Protein AF-G2ILE7-F1 (afdb_monomer_lite)

Radius of gyration: 14.67 Å; chains: 1; bounding box: 45×22×34 Å

Sequence (77 aa):
MNPLLIVSLLTGGAALMFNRSSPVGLLLVAPAITVIALFHYFLTGSYVWGSIWPIWWAVLAWHYRHVFARLWQPSGG

Foldseek 3Di:
DDVVLVVLLVVLVVLCVDLLSVVVSLVSCVVVLCVQLCCCVPPVVNNVRSVPSVVVSVVSCVVSVVSVVVVVDPPDD

Structure (mmCIF, N/CA/C/O backbone):
data_AF-G2ILE7-F1
#
_entry.id   AF-G2ILE7-F1
#
loop_
_atom_site.group_PDB
_atom_site.id
_atom_site.type_symbol
_atom_site.label_atom_id
_atom_site.label_alt_id
_atom_site.label_comp_id
_atom_site.label_asym_id
_atom_site.label_entity_id
_atom_site.label_seq_id
_atom_site.pdbx_PDB_ins_code
_atom_site.Cartn_x
_atom_site.Cartn_y
_atom_site.Cartn_z
_atom_site.occupancy
_atom_site.B_iso_or_equiv
_atom_site.auth_seq_id
_atom_site.auth_comp_id
_atom_site.auth_asym_id
_atom_site.auth_atom_id
_atom_site.pdbx_PDB_model_num
ATOM 1 N N . MET A 1 1 ? 16.869 6.060 -0.240 1.00 68.19 1 MET A N 1
ATOM 2 C CA . MET A 1 1 ? 15.414 5.858 -0.039 1.00 68.19 1 MET A CA 1
ATOM 3 C C . MET A 1 1 ? 14.840 7.103 0.623 1.00 68.19 1 MET A C 1
ATOM 5 O O . MET A 1 1 ? 15.513 7.650 1.484 1.00 68.19 1 MET A O 1
ATOM 9 N N . ASN A 1 2 ? 13.662 7.581 0.210 1.00 90.19 2 ASN A N 1
ATOM 10 C CA . ASN A 1 2 ? 13.047 8.784 0.788 1.00 90.19 2 ASN A CA 1
ATOM 11 C C . ASN A 1 2 ? 12.519 8.482 2.212 1.00 90.19 2 ASN A C 1
ATOM 13 O O . ASN A 1 2 ? 11.657 7.609 2.336 1.00 90.19 2 ASN A O 1
ATOM 17 N N . PRO A 1 3 ? 12.979 9.180 3.270 1.00 93.25 3 PRO A N 1
ATOM 18 C CA . PRO A 1 3 ? 12.538 8.937 4.647 1.00 93.25 3 PRO A CA 1
ATOM 19 C C . PRO A 1 3 ? 11.023 9.043 4.851 1.00 93.25 3 PRO A C 1
ATOM 21 O O . PRO A 1 3 ? 10.455 8.264 5.611 1.00 93.25 3 PRO A O 1
ATOM 24 N N . LEU A 1 4 ? 10.348 9.945 4.132 1.00 91.06 4 LEU A N 1
ATOM 25 C CA . LEU A 1 4 ? 8.895 10.110 4.234 1.00 91.06 4 LEU A CA 1
ATOM 26 C C . LEU A 1 4 ? 8.139 8.884 3.714 1.00 91.06 4 LEU A C 1
ATOM 28 O O . LEU A 1 4 ? 7.132 8.501 4.300 1.00 91.06 4 LEU A O 1
ATOM 32 N N . LEU A 1 5 ? 8.651 8.238 2.659 1.00 89.81 5 LEU A N 1
ATOM 33 C CA . LEU A 1 5 ? 8.087 6.983 2.151 1.00 89.81 5 LEU A CA 1
ATOM 34 C C . LEU A 1 5 ? 8.281 5.835 3.141 1.00 89.81 5 LEU A C 1
ATOM 36 O O . LEU A 1 5 ? 7.397 5.002 3.300 1.00 89.81 5 LEU A O 1
ATOM 40 N N . ILE A 1 6 ? 9.430 5.787 3.819 1.00 93.31 6 ILE A N 1
ATOM 41 C CA . ILE A 1 6 ? 9.683 4.771 4.847 1.00 93.31 6 ILE A CA 1
ATOM 42 C C . IL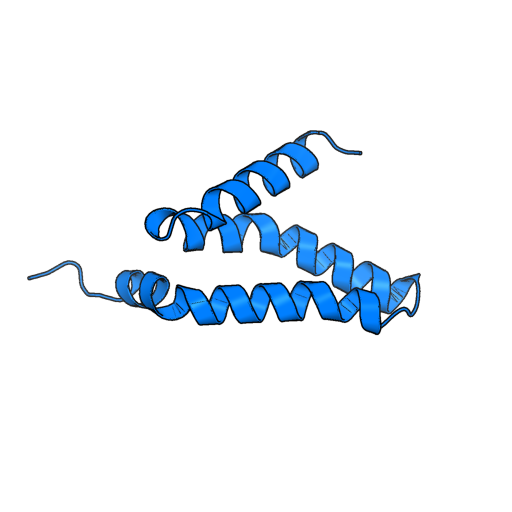E A 1 6 ? 8.685 4.949 5.992 1.00 93.31 6 ILE A C 1
ATOM 44 O O . ILE A 1 6 ? 8.022 3.994 6.387 1.00 93.31 6 ILE A O 1
ATOM 48 N N . VAL A 1 7 ? 8.538 6.179 6.488 1.00 95.06 7 VAL A N 1
ATOM 49 C CA . VAL A 1 7 ? 7.603 6.487 7.574 1.00 95.06 7 VAL A CA 1
ATOM 50 C C . VAL A 1 7 ? 6.164 6.182 7.162 1.00 95.06 7 VAL A C 1
ATOM 52 O O . VAL A 1 7 ? 5.449 5.551 7.939 1.00 95.06 7 VAL A O 1
ATOM 55 N N . SER A 1 8 ? 5.732 6.560 5.954 1.00 92.62 8 SER A N 1
ATOM 56 C CA . SER A 1 8 ? 4.365 6.285 5.487 1.00 92.62 8 SER A CA 1
ATOM 57 C C . SER A 1 8 ? 4.080 4.788 5.343 1.00 92.62 8 SER A C 1
ATOM 59 O O . SER A 1 8 ? 3.014 4.326 5.746 1.00 92.62 8 SER A O 1
ATOM 61 N N . LEU A 1 9 ? 5.041 4.007 4.840 1.00 93.69 9 LEU A N 1
ATOM 62 C CA . LEU A 1 9 ? 4.914 2.553 4.726 1.00 93.69 9 LEU A CA 1
ATOM 63 C C . LEU A 1 9 ? 4.880 1.871 6.096 1.00 93.69 9 LEU A C 1
ATOM 65 O O . LEU A 1 9 ? 4.042 0.999 6.317 1.00 93.69 9 LEU A O 1
ATOM 69 N N . LEU A 1 10 ? 5.746 2.281 7.028 1.00 95.75 10 LEU A N 1
ATOM 70 C CA . LEU A 1 10 ? 5.777 1.724 8.384 1.00 95.75 10 LEU A CA 1
ATOM 71 C C . LEU A 1 10 ? 4.504 2.061 9.161 1.00 95.75 10 LEU A C 1
ATOM 73 O O . LEU A 1 10 ? 3.912 1.181 9.779 1.00 95.75 10 LEU A O 1
ATOM 77 N N . THR A 1 11 ? 4.055 3.315 9.106 1.00 96.12 11 THR A N 1
ATOM 78 C CA . THR A 1 11 ? 2.812 3.745 9.767 1.00 96.12 11 THR A CA 1
ATOM 79 C C . THR A 1 11 ? 1.583 3.098 9.138 1.00 96.12 11 THR A C 1
ATOM 81 O O . THR A 1 11 ? 0.721 2.608 9.867 1.00 96.12 11 THR A O 1
ATOM 84 N N . GLY A 1 12 ? 1.523 3.015 7.806 1.00 94.25 12 GLY A N 1
ATOM 85 C CA . GLY A 1 12 ? 0.464 2.307 7.092 1.00 94.25 12 GLY A CA 1
ATOM 86 C C . GLY A 1 12 ? 0.422 0.819 7.447 1.00 94.25 12 GLY A C 1
ATOM 87 O O . GLY A 1 12 ? -0.636 0.303 7.802 1.00 94.25 12 GLY A O 1
ATOM 88 N N . GLY A 1 13 ? 1.576 0.146 7.447 1.00 92.69 13 GLY A N 1
ATOM 89 C CA . GLY A 1 13 ? 1.707 -1.258 7.847 1.00 92.69 13 GLY A CA 1
ATOM 90 C C . GLY A 1 13 ? 1.324 -1.505 9.309 1.00 92.69 13 GLY A C 1
ATOM 91 O O . GLY A 1 13 ? 0.554 -2.419 9.597 1.00 92.69 13 GLY A O 1
ATOM 92 N N . ALA A 1 14 ? 1.780 -0.655 10.231 1.00 95.19 14 ALA A N 1
ATOM 93 C CA . ALA A 1 14 ? 1.405 -0.738 11.642 1.00 95.19 14 ALA A CA 1
ATOM 94 C C . ALA A 1 14 ? -0.104 -0.520 11.850 1.00 95.19 14 ALA A C 1
ATOM 96 O O . ALA A 1 14 ? -0.732 -1.232 12.632 1.00 95.19 14 ALA A O 1
ATOM 97 N N . ALA A 1 15 ? -0.716 0.410 11.112 1.00 93.75 15 ALA A N 1
ATOM 98 C CA . ALA A 1 15 ? -2.153 0.661 11.182 1.00 93.75 15 ALA A CA 1
ATOM 99 C C . ALA A 1 15 ? -2.995 -0.543 10.720 1.00 93.75 15 ALA A C 1
ATOM 101 O O . ALA A 1 15 ? -4.096 -0.738 11.242 1.00 93.75 15 ALA A O 1
ATOM 102 N N . LEU A 1 16 ? -2.487 -1.374 9.801 1.00 92.81 16 LEU A N 1
ATOM 103 C CA . LEU A 1 16 ? -3.146 -2.619 9.384 1.00 92.81 16 LEU A CA 1
ATOM 104 C C . LEU A 1 16 ? -3.182 -3.679 10.493 1.00 92.81 16 LEU A C 1
ATOM 106 O O . LEU A 1 16 ? -4.059 -4.535 10.473 1.00 92.81 16 LEU A O 1
ATOM 110 N N . MET A 1 17 ? -2.291 -3.613 11.487 1.00 92.69 17 MET A N 1
ATOM 111 C CA . MET A 1 17 ? -2.263 -4.579 12.595 1.00 92.69 17 MET A CA 1
ATOM 112 C C . MET A 1 17 ? -3.473 -4.443 13.532 1.00 92.69 17 MET A C 1
ATOM 114 O O . MET A 1 17 ? -3.769 -5.365 14.291 1.00 92.69 17 MET A O 1
ATOM 118 N N . PHE A 1 18 ? -4.201 -3.322 13.477 1.00 90.44 18 PHE A N 1
ATOM 119 C CA . PHE A 1 18 ? -5.364 -3.076 14.325 1.00 90.44 18 PHE A CA 1
ATOM 120 C C . PHE A 1 18 ? -6.624 -2.855 13.491 1.00 90.44 18 PHE A C 1
ATOM 122 O O . PHE A 1 18 ? -6.699 -1.965 12.645 1.00 90.44 18 PHE A O 1
ATOM 129 N N . ASN A 1 19 ? -7.675 -3.615 13.802 1.00 85.94 19 ASN A N 1
ATOM 130 C CA . ASN A 1 19 ? -8.920 -3.622 13.031 1.00 85.94 19 ASN A CA 1
ATOM 131 C C . ASN A 1 19 ? -9.539 -2.213 12.879 1.00 85.94 19 ASN A C 1
ATOM 133 O O . ASN A 1 19 ? -10.041 -1.864 11.815 1.00 85.94 19 ASN A O 1
ATOM 137 N N . ARG A 1 20 ? -9.439 -1.369 13.920 1.00 87.12 20 ARG A N 1
ATOM 138 C CA . ARG A 1 20 ? -9.955 0.014 13.928 1.00 87.12 20 ARG A CA 1
ATOM 139 C C . ARG A 1 20 ? -9.213 0.950 12.966 1.00 87.12 20 ARG A C 1
ATOM 141 O O . ARG A 1 20 ? -9.851 1.813 12.375 1.00 87.12 20 ARG A O 1
ATOM 148 N N . SER A 1 21 ? -7.896 0.806 12.826 1.00 91.56 21 SER A N 1
ATOM 149 C CA . SER A 1 21 ? -7.063 1.664 11.970 1.00 91.56 21 SER A CA 1
ATOM 150 C C . SER A 1 21 ? -6.789 1.066 10.591 1.00 91.56 21 SER A C 1
ATOM 152 O O . SER A 1 21 ? -6.216 1.748 9.743 1.00 91.56 21 SER A O 1
ATOM 154 N N . SER A 1 22 ? -7.241 -0.165 10.336 1.00 91.75 22 SER A N 1
ATOM 155 C CA . SER A 1 22 ? -7.068 -0.845 9.050 1.00 91.75 22 SER A CA 1
ATOM 156 C C . SER A 1 22 ? -7.508 -0.026 7.821 1.00 91.75 22 SER A C 1
ATOM 158 O O . SER A 1 22 ? -6.772 -0.063 6.832 1.00 91.75 22 SER A O 1
ATOM 160 N N . PRO A 1 23 ? -8.585 0.799 7.845 1.00 91.06 23 PRO A N 1
ATOM 161 C CA . PRO A 1 23 ? -8.938 1.632 6.692 1.00 91.06 23 PRO A CA 1
ATOM 162 C C . PRO A 1 23 ? -7.869 2.677 6.361 1.00 91.06 23 PRO A C 1
ATOM 164 O O . PRO A 1 23 ? -7.525 2.874 5.199 1.00 91.06 23 PRO A O 1
ATOM 167 N N . VAL A 1 24 ? -7.308 3.316 7.393 1.00 91.94 24 VAL A N 1
ATOM 168 C CA . VAL A 1 24 ? -6.242 4.317 7.246 1.00 91.94 24 VAL A CA 1
ATOM 169 C C . VAL A 1 24 ? -4.963 3.648 6.755 1.00 91.94 24 VAL A C 1
ATOM 171 O O . VAL A 1 24 ? -4.315 4.161 5.846 1.00 91.94 24 VAL A O 1
ATOM 174 N N . GLY A 1 25 ? -4.633 2.474 7.304 1.00 94.69 25 GLY A N 1
ATOM 175 C CA . GLY A 1 25 ? -3.487 1.683 6.864 1.00 94.69 25 GLY A CA 1
ATOM 176 C C . GLY A 1 25 ? -3.554 1.338 5.377 1.00 94.69 25 GLY A C 1
ATOM 177 O O . GLY A 1 25 ? -2.602 1.608 4.647 1.00 94.69 25 GLY A O 1
ATOM 178 N N . LEU A 1 26 ? -4.704 0.831 4.910 1.00 95.00 26 LEU A N 1
ATOM 179 C CA . LEU A 1 26 ? -4.938 0.505 3.498 1.00 95.00 26 LEU A CA 1
ATOM 180 C C . LEU A 1 26 ? -4.792 1.727 2.585 1.00 95.00 26 LEU A C 1
ATOM 182 O O . LEU A 1 26 ? -4.208 1.603 1.506 1.00 95.00 26 LEU A O 1
ATOM 186 N N . LEU A 1 27 ? -5.285 2.889 3.021 1.00 94.12 27 LEU A N 1
ATOM 187 C CA . LEU A 1 27 ? -5.216 4.137 2.259 1.00 94.12 27 LEU A CA 1
ATOM 188 C C . LEU A 1 27 ? -3.782 4.681 2.162 1.00 94.12 27 LEU A C 1
ATOM 190 O O . LEU A 1 27 ? -3.372 5.141 1.100 1.00 94.12 27 LEU A O 1
ATOM 194 N N . LEU A 1 28 ? -3.006 4.590 3.248 1.00 94.94 28 LEU A N 1
ATOM 195 C CA . LEU A 1 28 ? -1.617 5.061 3.294 1.00 94.94 28 LEU A CA 1
ATOM 196 C C . LEU A 1 28 ? -0.678 4.233 2.412 1.00 94.94 28 LEU A C 1
ATOM 198 O O . LEU A 1 28 ? 0.220 4.794 1.784 1.00 94.94 28 LEU A O 1
ATOM 202 N N . VAL A 1 29 ? -0.871 2.912 2.347 1.00 96.12 29 VAL A N 1
ATOM 203 C CA . VAL A 1 29 ? 0.001 2.034 1.545 1.00 96.12 29 VAL A CA 1
ATOM 204 C C . VAL A 1 29 ? -0.382 1.995 0.062 1.00 96.12 29 VAL A C 1
ATOM 206 O O . VAL A 1 29 ? 0.470 1.686 -0.772 1.00 96.12 29 VAL A O 1
ATOM 209 N N . ALA A 1 30 ? -1.628 2.334 -0.291 1.00 96.00 30 ALA A N 1
ATOM 210 C CA . ALA A 1 30 ? -2.139 2.217 -1.659 1.00 96.00 30 ALA A CA 1
ATOM 211 C C . ALA A 1 30 ? -1.286 2.951 -2.719 1.00 96.00 30 ALA A C 1
ATOM 213 O O . ALA A 1 30 ? -0.953 2.320 -3.723 1.00 96.00 30 ALA A O 1
ATOM 214 N N . PRO A 1 31 ? -0.840 4.214 -2.526 1.00 96.00 31 PRO A N 1
ATOM 215 C CA . PRO A 1 31 ? -0.005 4.898 -3.515 1.00 96.00 31 PRO A CA 1
ATOM 216 C C . PRO A 1 31 ? 1.310 4.166 -3.799 1.00 96.00 31 PRO A C 1
ATOM 218 O O . PRO A 1 31 ? 1.713 4.045 -4.954 1.00 96.00 31 PRO A O 1
ATOM 221 N N . ALA A 1 32 ? 1.964 3.635 -2.762 1.00 95.31 32 ALA A N 1
ATOM 222 C CA . ALA A 1 32 ? 3.218 2.905 -2.917 1.00 95.31 32 ALA A CA 1
ATOM 223 C C . ALA A 1 32 ? 3.014 1.597 -3.692 1.00 95.31 32 ALA A C 1
ATOM 225 O O . ALA A 1 32 ? 3.798 1.284 -4.586 1.00 95.31 32 ALA A O 1
ATOM 226 N N . ILE A 1 33 ? 1.931 0.870 -3.402 1.00 96.81 33 ILE A N 1
ATOM 227 C CA . ILE A 1 33 ? 1.574 -0.361 -4.119 1.00 96.81 33 ILE A CA 1
ATOM 228 C C . ILE A 1 33 ? 1.281 -0.072 -5.592 1.00 96.81 33 ILE A C 1
ATOM 230 O O . ILE A 1 33 ? 1.761 -0.802 -6.459 1.00 96.81 33 ILE A O 1
ATOM 234 N N . THR A 1 34 ? 0.584 1.028 -5.889 1.00 97.31 34 THR A N 1
ATOM 235 C CA . THR A 1 34 ? 0.349 1.477 -7.267 1.00 97.31 34 THR A CA 1
ATOM 236 C C . THR A 1 34 ? 1.660 1.773 -7.991 1.00 97.31 34 THR A C 1
ATOM 238 O O . THR A 1 34 ? 1.862 1.283 -9.100 1.00 97.31 34 THR A O 1
ATOM 241 N N . VAL A 1 35 ? 2.588 2.513 -7.372 1.00 96.56 35 VAL A N 1
ATOM 242 C CA . VAL A 1 35 ? 3.896 2.800 -7.989 1.00 96.56 35 VAL A CA 1
ATOM 243 C C . VAL A 1 35 ? 4.690 1.516 -8.232 1.00 96.56 35 VAL A C 1
ATOM 245 O O . VAL A 1 35 ? 5.256 1.359 -9.311 1.00 96.56 35 VAL A O 1
ATOM 248 N N . ILE A 1 36 ? 4.705 0.581 -7.276 1.00 95.31 36 ILE A N 1
ATOM 249 C CA . ILE A 1 36 ? 5.382 -0.716 -7.431 1.00 95.31 36 ILE A CA 1
ATOM 250 C C . ILE A 1 36 ? 4.794 -1.492 -8.615 1.00 95.31 36 ILE A C 1
ATOM 252 O O . ILE A 1 36 ? 5.557 -2.008 -9.433 1.00 95.31 36 ILE A O 1
ATOM 256 N N . ALA A 1 37 ? 3.467 -1.554 -8.733 1.00 98.00 37 ALA A N 1
ATOM 257 C CA . ALA A 1 37 ? 2.802 -2.253 -9.829 1.00 98.00 37 ALA A CA 1
ATOM 258 C C . ALA A 1 37 ? 3.142 -1.627 -11.187 1.00 98.00 37 ALA A C 1
ATOM 260 O O . ALA A 1 37 ? 3.611 -2.323 -12.087 1.00 98.00 37 ALA A O 1
ATOM 261 N N . LEU A 1 38 ? 2.985 -0.304 -11.313 1.00 98.12 38 LEU A N 1
ATOM 262 C CA . LEU A 1 38 ? 3.280 0.421 -12.550 1.00 98.12 38 LEU A CA 1
ATOM 263 C C . LEU A 1 38 ? 4.757 0.294 -12.939 1.00 98.12 38 LEU A C 1
ATOM 265 O O . LEU A 1 38 ? 5.065 0.036 -14.099 1.00 98.12 38 LEU A O 1
ATOM 269 N N . PHE A 1 39 ? 5.673 0.404 -11.977 1.00 97.88 39 PHE A N 1
ATOM 270 C CA . PHE A 1 39 ? 7.097 0.198 -12.230 1.00 97.88 39 PHE A CA 1
ATOM 271 C C . PHE A 1 39 ? 7.361 -1.189 -12.828 1.00 97.88 39 PHE A C 1
ATOM 273 O O . PHE A 1 39 ? 8.050 -1.310 -13.840 1.00 97.88 39 PHE A O 1
ATOM 280 N N . HIS A 1 40 ? 6.774 -2.240 -12.259 1.00 98.12 40 HIS A N 1
ATOM 281 C CA . HIS A 1 40 ? 7.018 -3.587 -12.762 1.00 98.12 40 HIS A CA 1
ATOM 282 C C . HIS A 1 40 ? 6.340 -3.866 -14.105 1.00 98.12 40 HIS A C 1
ATOM 284 O O . HIS A 1 40 ? 6.930 -4.531 -14.953 1.00 98.12 40 HIS A O 1
ATOM 290 N N . TYR A 1 41 ? 5.138 -3.340 -14.331 1.00 97.94 41 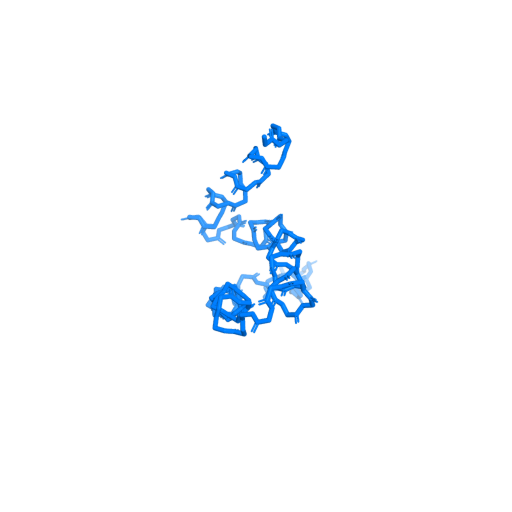TYR A N 1
ATOM 291 C CA . TYR A 1 41 ? 4.430 -3.532 -15.596 1.00 97.94 41 TYR A CA 1
ATOM 292 C C . TYR A 1 41 ? 5.065 -2.763 -16.754 1.00 97.94 41 TYR A C 1
ATOM 294 O O . TYR A 1 41 ? 5.147 -3.303 -17.853 1.00 97.94 41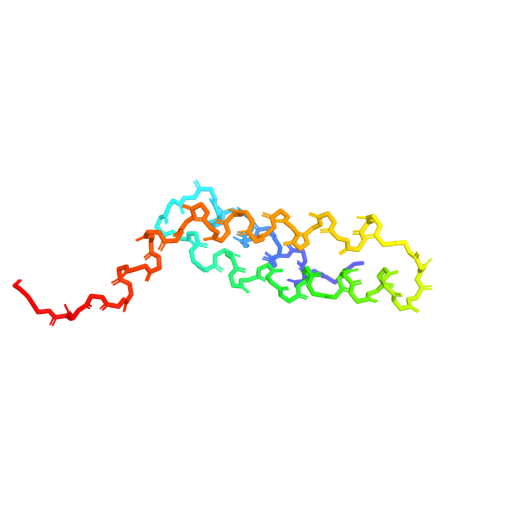 TYR A O 1
ATOM 302 N N . PHE A 1 42 ? 5.539 -1.535 -16.521 1.00 98.12 42 PHE A N 1
ATOM 303 C CA . PHE A 1 42 ? 6.004 -0.657 -17.599 1.00 98.12 42 PHE A CA 1
ATOM 304 C C . PHE A 1 42 ? 7.525 -0.587 -17.753 1.00 98.12 42 PHE A C 1
ATOM 306 O O . PHE A 1 42 ? 7.995 -0.348 -18.861 1.00 98.12 42 PHE A O 1
ATOM 313 N N . LEU A 1 43 ? 8.302 -0.770 -16.678 1.00 97.50 43 LEU A N 1
ATOM 314 C CA . LEU A 1 43 ? 9.757 -0.558 -16.715 1.00 97.50 43 LEU A CA 1
ATOM 315 C C . LEU A 1 43 ? 10.559 -1.858 -16.634 1.00 97.50 43 LEU A C 1
ATOM 317 O O . LEU A 1 43 ? 11.602 -1.952 -17.274 1.00 97.50 43 LEU A O 1
ATOM 321 N N . THR A 1 44 ? 10.102 -2.860 -15.876 1.00 97.62 44 THR A N 1
ATOM 322 C CA . THR A 1 44 ? 10.847 -4.130 -15.732 1.00 97.62 44 THR A CA 1
ATOM 323 C C . THR A 1 44 ? 10.239 -5.301 -16.496 1.00 97.62 44 THR A C 1
ATOM 325 O O . THR A 1 44 ? 10.920 -6.301 -16.707 1.00 97.62 44 THR A O 1
ATOM 328 N N . GLY A 1 45 ? 8.967 -5.204 -16.898 1.00 96.56 45 GLY A N 1
ATOM 329 C CA . GLY A 1 45 ? 8.223 -6.283 -17.556 1.00 96.56 45 GLY A CA 1
ATOM 330 C C . GLY A 1 45 ? 7.896 -7.470 -16.642 1.00 96.56 45 GLY A C 1
ATOM 331 O O . GLY A 1 45 ? 7.487 -8.528 -17.121 1.00 96.56 45 GLY A O 1
ATOM 332 N N . SER A 1 46 ? 8.079 -7.339 -15.324 1.00 96.69 46 SER A N 1
ATOM 333 C CA . SER A 1 46 ? 7.853 -8.438 -14.387 1.00 96.69 46 SER A CA 1
ATOM 334 C C . SER A 1 46 ? 6.431 -8.438 -13.829 1.00 96.69 46 SER A C 1
ATOM 336 O O . SER A 1 46 ? 6.145 -7.900 -12.759 1.00 96.69 46 SER A O 1
ATOM 338 N N . TYR A 1 47 ? 5.520 -9.098 -14.537 1.00 95.62 47 TYR A N 1
ATOM 339 C CA . TYR A 1 47 ? 4.106 -9.129 -14.154 1.00 95.62 47 TYR A CA 1
ATOM 340 C C . TYR A 1 47 ? 3.834 -9.855 -12.833 1.00 95.62 47 TYR A C 1
ATOM 342 O O . TYR A 1 47 ? 2.934 -9.452 -12.100 1.00 95.62 47 TYR A O 1
ATOM 350 N N . VAL A 1 48 ? 4.626 -10.876 -12.485 1.00 96.62 48 VAL A N 1
ATOM 351 C CA . VAL A 1 48 ? 4.487 -11.592 -11.202 1.00 96.62 48 VAL A CA 1
ATOM 352 C C . VAL A 1 48 ? 4.731 -10.635 -10.034 1.00 96.62 48 VAL A C 1
ATOM 354 O O . VAL A 1 48 ? 3.877 -10.495 -9.157 1.00 96.62 48 VAL A O 1
ATOM 357 N N . TRP A 1 49 ? 5.854 -9.912 -10.062 1.00 92.88 49 TRP A N 1
ATOM 358 C CA . TRP A 1 49 ? 6.194 -8.932 -9.029 1.00 92.88 49 TRP A CA 1
ATOM 359 C C . TRP A 1 49 ? 5.274 -7.707 -9.051 1.00 92.88 49 TRP A C 1
ATOM 361 O O . TRP A 1 49 ? 4.950 -7.172 -7.992 1.00 92.88 49 TRP A O 1
ATOM 371 N N . GLY A 1 50 ? 4.794 -7.297 -10.229 1.00 96.31 50 GLY A N 1
ATOM 372 C CA . GLY A 1 50 ? 3.808 -6.223 -10.349 1.00 96.31 50 GLY A CA 1
ATOM 373 C C . GLY A 1 50 ? 2.421 -6.587 -9.811 1.00 96.31 50 GLY A C 1
ATOM 374 O O . GLY A 1 50 ? 1.703 -5.694 -9.371 1.00 96.31 50 GLY A O 1
ATOM 375 N N . SER A 1 51 ? 2.066 -7.878 -9.782 1.00 97.62 51 SER A N 1
ATOM 376 C CA . SER A 1 51 ? 0.733 -8.348 -9.372 1.00 97.62 51 SER A CA 1
ATOM 377 C C . SER A 1 51 ? 0.650 -8.773 -7.908 1.00 97.62 51 SER A C 1
ATOM 379 O O . SER A 1 51 ? -0.397 -8.595 -7.287 1.00 97.62 51 SER A O 1
ATOM 381 N N . ILE A 1 52 ? 1.727 -9.321 -7.331 1.00 97.62 52 ILE A N 1
ATOM 382 C CA . ILE A 1 52 ? 1.680 -9.901 -5.979 1.00 97.62 52 ILE A CA 1
ATOM 383 C C . ILE A 1 52 ? 1.245 -8.881 -4.914 1.00 97.62 52 ILE A C 1
ATOM 385 O O . ILE A 1 52 ? 0.386 -9.185 -4.088 1.00 97.62 52 ILE A O 1
ATOM 389 N N . TRP A 1 53 ? 1.761 -7.648 -4.974 1.00 94.94 53 TRP A N 1
ATOM 390 C CA . TRP A 1 53 ? 1.443 -6.601 -3.999 1.00 94.94 53 TRP A CA 1
ATOM 391 C C . TRP A 1 53 ? 0.021 -6.041 -4.153 1.00 94.94 53 TRP A C 1
ATOM 393 O O . TRP A 1 53 ? -0.685 -5.987 -3.143 1.00 94.94 53 TRP A O 1
ATOM 403 N N . PRO A 1 54 ? -0.459 -5.681 -5.364 1.00 97.12 54 PRO A N 1
ATOM 404 C CA . PRO A 1 54 ? -1.860 -5.306 -5.565 1.00 97.12 54 PRO A CA 1
ATOM 405 C C . PRO A 1 54 ? -2.850 -6.398 -5.168 1.00 97.12 54 PRO A C 1
ATOM 407 O O . PRO A 1 54 ? -3.865 -6.089 -4.547 1.00 97.12 54 PRO A O 1
ATOM 410 N N . ILE A 1 55 ? -2.555 -7.666 -5.481 1.00 98.25 55 ILE A N 1
ATOM 411 C CA . ILE A 1 55 ? -3.416 -8.792 -5.097 1.00 98.25 55 ILE A CA 1
ATOM 412 C C . ILE A 1 55 ? -3.479 -8.899 -3.574 1.00 98.25 55 ILE A C 1
ATOM 414 O O . ILE A 1 55 ? -4.571 -8.967 -3.014 1.00 98.25 55 ILE A O 1
ATOM 418 N N . TRP A 1 56 ? -2.333 -8.859 -2.889 1.00 96.69 56 TRP A N 1
ATOM 419 C CA . TRP A 1 56 ? -2.303 -8.933 -1.428 1.00 96.69 56 TRP A CA 1
ATOM 420 C C . TRP A 1 56 ? -3.043 -7.761 -0.772 1.00 96.69 56 TRP A C 1
ATOM 422 O O . TRP A 1 56 ? -3.818 -7.952 0.165 1.00 96.69 56 TRP A O 1
ATOM 432 N N . TRP A 1 57 ? -2.870 -6.549 -1.302 1.00 96.31 57 TRP A N 1
ATOM 433 C CA . TRP A 1 57 ? -3.610 -5.372 -0.850 1.00 96.31 57 TRP A CA 1
ATOM 434 C C . TRP A 1 57 ? -5.116 -5.505 -1.072 1.00 96.31 57 TRP A C 1
ATOM 436 O O . TRP A 1 57 ? -5.886 -5.205 -0.163 1.00 96.31 57 TRP A O 1
ATOM 446 N N . ALA A 1 58 ? -5.545 -6.014 -2.229 1.00 96.69 58 ALA A N 1
ATOM 447 C CA . ALA A 1 58 ? -6.955 -6.261 -2.516 1.00 96.69 58 ALA A CA 1
ATOM 448 C C . ALA A 1 58 ? -7.549 -7.323 -1.575 1.00 96.69 58 ALA A C 1
ATOM 450 O O . ALA A 1 58 ? -8.663 -7.150 -1.080 1.00 96.69 58 ALA A O 1
ATOM 451 N N . VAL A 1 59 ? -6.795 -8.384 -1.264 1.00 97.00 59 VAL A N 1
ATOM 452 C CA . VAL A 1 59 ? -7.189 -9.400 -0.274 1.00 97.00 59 VAL A CA 1
ATOM 453 C C . VAL A 1 59 ? -7.337 -8.784 1.118 1.00 97.00 59 VAL A C 1
ATOM 455 O O . VAL A 1 59 ? -8.328 -9.054 1.795 1.00 97.00 59 VAL A O 1
ATOM 458 N N . LEU A 1 60 ? -6.411 -7.919 1.543 1.00 94.75 60 LEU A N 1
ATOM 459 C CA . LEU A 1 60 ? -6.519 -7.203 2.820 1.00 94.75 60 LEU A CA 1
ATOM 460 C C . LEU A 1 60 ? -7.713 -6.240 2.837 1.00 94.75 60 LEU A C 1
ATOM 462 O O . LEU A 1 60 ? -8.468 -6.216 3.809 1.00 94.75 60 LEU A O 1
ATOM 466 N N . ALA A 1 61 ? -7.935 -5.490 1.757 1.00 94.06 61 ALA A N 1
ATOM 467 C CA . ALA A 1 61 ? -9.103 -4.625 1.612 1.00 94.06 61 ALA A CA 1
ATOM 468 C C . ALA A 1 61 ? -10.409 -5.426 1.699 1.00 94.06 61 ALA A C 1
ATOM 470 O O . ALA A 1 61 ? -11.341 -5.030 2.402 1.00 94.06 61 ALA A O 1
ATOM 471 N N . TRP A 1 62 ? -10.451 -6.600 1.066 1.00 93.81 62 TRP A N 1
ATOM 472 C CA . TRP A 1 62 ? -11.578 -7.520 1.162 1.00 93.81 62 TRP A CA 1
ATOM 473 C C . TRP A 1 62 ? -11.750 -8.097 2.570 1.00 93.81 62 TRP A C 1
ATOM 475 O O . TRP A 1 62 ? -12.875 -8.205 3.061 1.00 93.81 62 TRP A O 1
ATOM 485 N N . HIS A 1 63 ? -10.658 -8.451 3.248 1.00 93.12 63 HIS A N 1
ATOM 486 C CA . HIS A 1 63 ? -10.685 -8.943 4.624 1.00 93.12 63 HIS A CA 1
ATOM 487 C C . HIS A 1 63 ? -11.281 -7.896 5.579 1.00 93.12 63 HIS A C 1
ATOM 489 O O . HIS A 1 63 ? -12.203 -8.203 6.337 1.00 93.12 63 HIS A O 1
ATOM 495 N N . TYR A 1 64 ? -10.848 -6.636 5.470 1.00 91.50 64 TYR A N 1
ATOM 496 C CA . TYR A 1 64 ? -11.329 -5.526 6.300 1.00 91.50 64 TYR A CA 1
ATOM 497 C C . TYR A 1 64 ? -12.628 -4.867 5.801 1.00 91.50 64 TYR A C 1
ATOM 499 O O . TYR A 1 64 ? -13.078 -3.887 6.400 1.00 91.50 64 TYR A O 1
ATOM 507 N N . ARG A 1 65 ? -13.296 -5.402 4.764 1.00 88.81 65 ARG A N 1
ATOM 508 C CA . ARG A 1 65 ? -14.516 -4.818 4.156 1.00 88.81 65 ARG A CA 1
ATOM 509 C C . ARG A 1 65 ? -15.623 -4.473 5.160 1.00 88.81 65 ARG A C 1
ATOM 511 O O . ARG A 1 65 ? -16.337 -3.489 4.993 1.00 88.81 65 ARG A O 1
ATOM 518 N N . HIS A 1 66 ? -15.740 -5.241 6.244 1.00 86.62 66 HIS A N 1
ATOM 519 C CA . HIS A 1 66 ? -16.725 -5.001 7.304 1.00 86.62 66 HIS A CA 1
ATOM 520 C C . HIS A 1 66 ? -16.441 -3.733 8.125 1.00 86.62 66 HIS A C 1
ATOM 522 O O . HIS A 1 66 ? -17.361 -3.123 8.666 1.00 86.62 66 HIS A O 1
ATOM 528 N N . VAL A 1 67 ? -15.177 -3.313 8.226 1.00 83.81 67 VAL A N 1
ATOM 529 C CA . VAL A 1 67 ? -14.804 -2.047 8.873 1.00 83.81 67 VAL A CA 1
ATOM 530 C C . VAL A 1 67 ? -15.218 -0.872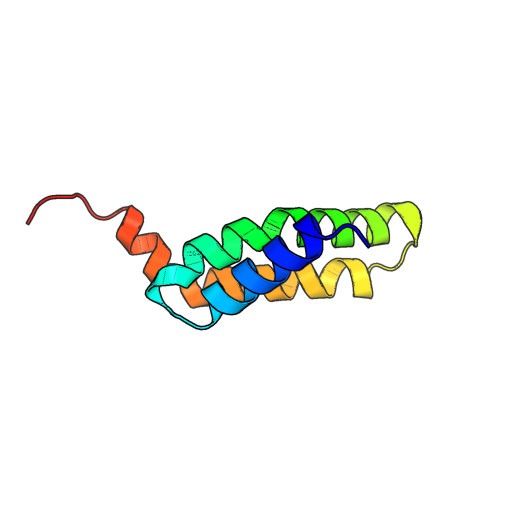 7.992 1.00 83.81 67 VAL A C 1
ATOM 532 O O . VAL A 1 67 ? -15.788 0.087 8.502 1.00 83.81 67 VAL A O 1
ATOM 535 N N . PHE A 1 68 ? -15.033 -0.980 6.675 1.00 75.38 68 PHE A N 1
ATOM 536 C CA . PHE A 1 68 ? -15.486 0.035 5.721 1.00 75.38 68 PHE A CA 1
ATOM 537 C C . PHE A 1 68 ? -17.011 0.161 5.668 1.00 75.38 68 PHE A C 1
ATOM 539 O O . PHE A 1 68 ? -17.518 1.270 5.551 1.00 75.38 68 PHE A O 1
ATOM 546 N N . ALA A 1 69 ? -17.753 -0.938 5.833 1.00 76.75 69 ALA A N 1
ATOM 547 C CA . ALA A 1 69 ? -19.216 -0.900 5.888 1.00 76.75 69 ALA A CA 1
ATOM 548 C C . ALA A 1 69 ? -19.757 -0.002 7.021 1.00 76.75 69 ALA A C 1
ATOM 550 O O . ALA A 1 69 ? -20.821 0.592 6.874 1.00 76.75 69 ALA A O 1
ATOM 551 N N . ARG A 1 70 ? -19.009 0.156 8.126 1.00 72.62 70 ARG A N 1
ATOM 552 C CA . ARG A 1 70 ? -19.377 1.063 9.228 1.00 72.62 70 ARG A CA 1
ATOM 553 C C . ARG A 1 70 ? -19.262 2.543 8.865 1.00 72.62 70 ARG A C 1
ATOM 555 O O . ARG A 1 70 ? -19.964 3.346 9.462 1.00 72.62 70 ARG A O 1
ATOM 562 N N . LEU A 1 71 ? -18.439 2.905 7.878 1.00 68.12 71 LEU A N 1
ATOM 563 C CA . LEU A 1 71 ? -18.373 4.283 7.369 1.00 68.12 71 LEU A CA 1
ATOM 564 C C . LEU A 1 71 ? -19.664 4.694 6.647 1.00 68.12 71 LEU A C 1
ATOM 566 O O . LEU A 1 71 ? -19.933 5.882 6.516 1.00 68.12 71 LEU A O 1
ATOM 570 N N . TRP A 1 72 ? -20.457 3.716 6.201 1.00 68.31 72 TRP A N 1
ATOM 571 C CA . TRP A 1 72 ? -21.732 3.927 5.517 1.00 68.31 72 TRP A CA 1
ATOM 572 C C . TRP A 1 72 ? -22.956 3.718 6.410 1.00 68.31 72 TRP A C 1
ATOM 574 O O . TRP A 1 72 ? -24.082 3.765 5.918 1.00 68.31 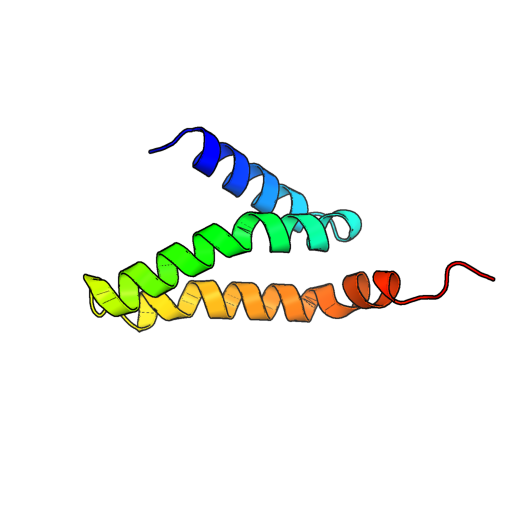72 TRP A O 1
ATOM 584 N N . GLN A 1 73 ? -22.767 3.494 7.713 1.00 72.69 73 GLN A N 1
ATOM 585 C CA . GLN A 1 73 ? -23.888 3.486 8.647 1.00 72.69 73 GLN A CA 1
ATOM 586 C C . GLN A 1 73 ? -24.324 4.932 8.916 1.00 72.69 73 GLN A C 1
ATOM 588 O O . GLN A 1 73 ? -23.471 5.763 9.241 1.00 72.69 73 GLN A O 1
ATOM 593 N N . PRO A 1 74 ? -25.625 5.256 8.787 1.00 69.75 74 PRO A N 1
ATOM 594 C CA . PRO A 1 74 ? -26.134 6.562 9.175 1.00 69.75 74 PRO A CA 1
ATOM 595 C C . PRO A 1 74 ? -25.733 6.859 10.620 1.00 69.75 74 PRO A C 1
ATOM 597 O O . PRO A 1 74 ? -25.878 6.006 11.497 1.00 69.75 74 PRO A O 1
ATOM 600 N N . SER A 1 75 ? -25.226 8.061 10.880 1.00 67.12 75 SER A N 1
ATOM 601 C CA . SER A 1 75 ? -24.949 8.538 12.234 1.00 67.12 75 SER A CA 1
ATOM 602 C C . SER A 1 75 ? -26.273 8.808 12.959 1.00 67.12 75 SER A C 1
ATOM 604 O O . SER A 1 75 ? -26.697 9.957 13.069 1.00 67.12 75 SER A O 1
ATOM 606 N N . GLY A 1 76 ? -26.986 7.765 13.374 1.00 64.19 76 GLY A N 1
ATOM 607 C CA . GLY A 1 76 ? -28.284 7.926 14.023 1.00 64.19 76 GLY A CA 1
ATOM 608 C C . GLY A 1 76 ? -28.930 6.604 14.410 1.00 64.19 76 GLY A C 1
ATOM 609 O O . GLY A 1 76 ? -29.496 5.918 13.561 1.00 64.19 76 GLY A O 1
ATOM 610 N N . GLY A 1 77 ? -28.854 6.303 15.705 1.00 43.59 77 GLY A N 1
ATOM 611 C CA . GLY A 1 77 ? -29.617 5.298 16.438 1.00 43.59 77 GLY A CA 1
ATOM 612 C C . GLY A 1 77 ? -29.543 5.639 17.914 1.00 43.59 77 GLY A C 1
ATOM 613 O O . GLY A 1 77 ? -28.435 5.470 18.467 1.00 43.59 77 GLY A O 1
#

pLDDT: mean 90.57, std 10.2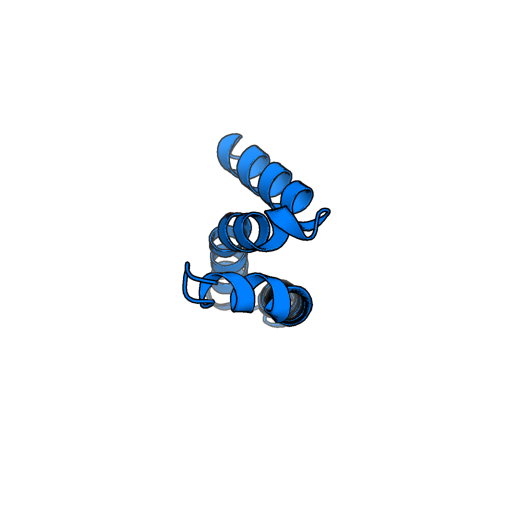3, range [43.59, 98.25]

Secondary structure (DSSP, 8-state):
--HHHHHHHHHHHHHHTSTTTHHHHHHHHHHHHHHHHHHIIIII--HHHHHHHHHHHHHHHHHTHHHHHGGGS-S--